Protein AF-A0A1Y5DQT3-F1 (afdb_monomer_lite)

Radius of gyration: 15.4 Å; chains: 1; bounding box: 34×28×40 Å

Sequence (67 aa):
SVDYVVVFDEETPYDLIKKVQPDILVKGGDYEGKVVVGSDIAKEVKLVEFVDGKSTTKTIGKIQGIC

Structure (mmCIF, N/CA/C/O backbone):
data_AF-A0A1Y5DQT3-F1
#
_entry.id   AF-A0A1Y5DQT3-F1
#
loop_
_atom_site.group_PDB
_atom_site.id
_atom_site.type_symbol
_atom_site.label_atom_id
_atom_site.label_alt_id
_atom_site.label_comp_id
_atom_site.label_asym_id
_atom_site.label_entity_id
_atom_site.label_seq_id
_atom_site.pdbx_PDB_ins_code
_atom_site.Cartn_x
_atom_site.Cartn_y
_atom_site.Cartn_z
_atom_site.occupancy
_atom_site.B_iso_or_equiv
_atom_site.auth_seq_id
_atom_site.auth_comp_id
_atom_site.auth_asym_id
_atom_site.auth_atom_id
_atom_site.pdbx_PDB_model_num
ATOM 1 N N . SER A 1 1 ? 2.990 -17.884 -3.721 1.00 88.25 1 SER A N 1
ATOM 2 C CA . SER A 1 1 ? 1.614 -18.043 -4.236 1.00 88.25 1 SER A CA 1
ATOM 3 C C . SER A 1 1 ? 0.803 -16.827 -3.819 1.00 88.25 1 SER A C 1
ATOM 5 O O . SER A 1 1 ? 1.258 -16.098 -2.947 1.00 88.25 1 SER A O 1
ATOM 7 N N . VAL A 1 2 ? -0.334 -16.575 -4.469 1.00 95.88 2 VAL A N 1
ATOM 8 C CA . VAL A 1 2 ? -1.309 -15.541 -4.080 1.00 95.88 2 VAL A CA 1
ATOM 9 C C . VAL A 1 2 ? -2.629 -16.255 -3.814 1.00 95.88 2 VAL A C 1
ATOM 11 O O . VAL A 1 2 ? -3.054 -17.033 -4.665 1.00 95.88 2 VAL A O 1
ATOM 14 N N . ASP A 1 3 ? -3.241 -16.014 -2.655 1.00 97.62 3 ASP A N 1
ATOM 15 C CA . ASP A 1 3 ? -4.470 -16.706 -2.239 1.00 97.62 3 ASP A CA 1
ATOM 16 C C . ASP A 1 3 ? -5.736 -16.051 -2.810 1.00 97.62 3 ASP A C 1
ATOM 18 O O . ASP A 1 3 ? -6.669 -16.745 -3.205 1.00 97.62 3 ASP A O 1
ATOM 22 N N . TYR A 1 4 ? -5.753 -14.715 -2.900 1.00 96.94 4 TYR A N 1
ATOM 23 C CA . TYR A 1 4 ? -6.899 -13.943 -3.384 1.00 96.94 4 TYR A CA 1
ATOM 24 C C . TYR A 1 4 ? -6.463 -12.770 -4.260 1.00 96.94 4 TYR A C 1
ATOM 26 O O . TYR A 1 4 ? -5.464 -12.103 -3.988 1.00 96.94 4 TYR A O 1
ATOM 34 N N . VAL A 1 5 ? -7.261 -12.492 -5.291 1.00 96.38 5 VAL A N 1
ATOM 35 C CA . VAL A 1 5 ? -7.149 -11.302 -6.140 1.00 96.38 5 VAL A CA 1
ATOM 36 C C . VAL A 1 5 ? -8.537 -10.684 -6.248 1.00 96.38 5 VAL A C 1
ATOM 38 O O . VAL A 1 5 ? -9.500 -11.384 -6.554 1.00 96.38 5 VAL A O 1
ATOM 41 N N . VAL A 1 6 ? -8.638 -9.383 -5.983 1.00 96.31 6 VAL A N 1
ATOM 42 C CA . VAL A 1 6 ? -9.902 -8.640 -6.017 1.00 96.31 6 VAL A CA 1
ATOM 43 C C . VAL A 1 6 ? -9.735 -7.444 -6.945 1.00 96.31 6 VAL A C 1
ATOM 45 O O . VAL A 1 6 ? -8.786 -6.676 -6.796 1.00 96.31 6 VAL A O 1
ATOM 48 N N . VAL A 1 7 ? -10.648 -7.307 -7.904 1.00 96.81 7 VAL A N 1
ATOM 49 C CA . VAL A 1 7 ? -10.735 -6.140 -8.791 1.00 96.81 7 VAL A CA 1
ATOM 50 C C . VAL A 1 7 ? -11.599 -5.075 -8.115 1.00 96.81 7 VAL A C 1
ATOM 52 O O . VAL A 1 7 ? -12.572 -5.409 -7.441 1.00 96.81 7 VAL A O 1
ATOM 55 N N . PHE A 1 8 ? -11.229 -3.810 -8.283 1.00 96.19 8 PHE A N 1
ATOM 56 C CA . PHE 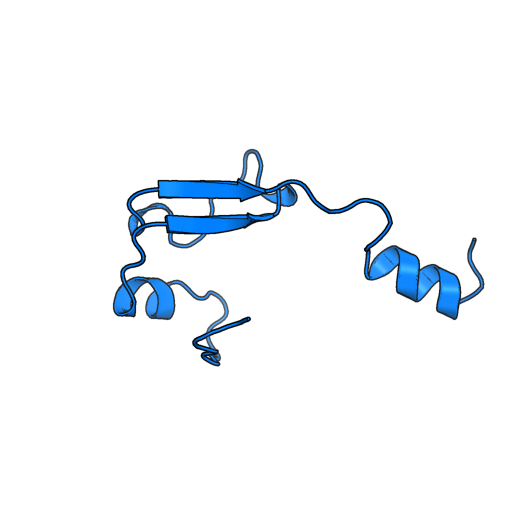A 1 8 ? -11.975 -2.646 -7.816 1.00 96.19 8 PHE A CA 1
ATOM 57 C C . PHE A 1 8 ? -11.870 -1.545 -8.881 1.00 96.19 8 PHE A C 1
ATOM 59 O O . PHE A 1 8 ? -10.860 -1.483 -9.585 1.00 96.19 8 PHE A O 1
ATOM 66 N N . ASP A 1 9 ? -12.911 -0.726 -9.011 1.00 97.38 9 ASP A N 1
ATOM 67 C CA . ASP A 1 9 ? -13.032 0.282 -10.079 1.00 97.38 9 ASP A CA 1
ATOM 68 C C . ASP A 1 9 ? -12.841 1.712 -9.552 1.00 97.38 9 ASP A C 1
ATOM 70 O O . ASP A 1 9 ? -12.728 2.664 -10.322 1.00 97.38 9 ASP A O 1
ATOM 74 N N . GLU A 1 10 ? -12.822 1.883 -8.231 1.00 97.19 10 GLU A N 1
ATOM 75 C CA . GLU A 1 10 ? -12.625 3.171 -7.586 1.00 97.19 10 GLU A CA 1
ATOM 76 C C . GLU A 1 10 ? -11.186 3.684 -7.767 1.00 97.19 10 GLU A C 1
ATOM 78 O O . GLU A 1 10 ? -10.220 2.920 -7.753 1.00 97.19 10 GLU A O 1
ATOM 83 N N . GLU A 1 11 ? -11.025 5.010 -7.830 1.00 96.12 11 GLU A N 1
ATOM 84 C CA . GLU A 1 11 ? -9.719 5.688 -7.962 1.00 96.12 11 GLU A CA 1
ATOM 85 C C . GLU A 1 11 ? -8.704 5.279 -6.883 1.00 96.12 11 GLU A C 1
ATOM 87 O O . GLU A 1 11 ? -7.489 5.317 -7.087 1.00 96.12 11 GLU A O 1
ATOM 92 N N . THR A 1 12 ? -9.192 4.893 -5.701 1.00 95.50 12 THR A N 1
ATOM 93 C CA . THR A 1 12 ? -8.350 4.386 -4.621 1.00 95.50 12 THR A CA 1
ATOM 94 C C . THR A 1 12 ? -8.976 3.143 -3.995 1.00 95.50 12 THR A C 1
ATOM 96 O O . THR A 1 12 ? -10.198 3.069 -3.875 1.00 95.50 12 THR A O 1
ATOM 99 N N . PRO A 1 13 ? -8.169 2.199 -3.481 1.00 96.56 13 PRO A N 1
ATOM 100 C CA . PRO A 1 13 ? -8.686 0.990 -2.847 1.00 96.56 13 PRO A CA 1
ATOM 101 C C . PRO A 1 13 ? -9.240 1.234 -1.432 1.00 96.56 13 PRO A C 1
ATOM 103 O O . PRO A 1 13 ? -9.385 0.274 -0.681 1.00 96.56 13 PRO A O 1
ATOM 106 N N . TYR A 1 14 ? -9.504 2.479 -1.012 1.00 97.31 14 TYR A N 1
ATOM 107 C CA . TYR A 1 14 ? -9.877 2.800 0.372 1.00 97.31 14 TYR A CA 1
ATOM 108 C C . TYR A 1 14 ? -11.110 2.016 0.839 1.00 97.31 14 TYR A C 1
ATOM 110 O O . TYR A 1 14 ? -11.073 1.365 1.883 1.00 97.31 14 TYR A O 1
ATOM 118 N N . ASP A 1 15 ? -12.173 1.998 0.032 1.00 97.44 15 ASP A N 1
ATOM 119 C CA . ASP A 1 15 ? -13.406 1.280 0.367 1.00 97.44 15 ASP A CA 1
ATOM 120 C C . ASP A 1 15 ? -13.216 -0.240 0.376 1.00 97.44 15 ASP A C 1
ATOM 122 O O . ASP A 1 15 ? -13.827 -0.941 1.188 1.00 97.44 15 ASP A O 1
ATOM 126 N N . LEU A 1 16 ? -12.328 -0.764 -0.475 1.00 97.62 16 LEU A N 1
ATOM 127 C CA . LEU A 1 16 ? -11.940 -2.172 -0.446 1.00 97.62 16 LEU A CA 1
ATOM 128 C C . LEU A 1 16 ? -11.158 -2.500 0.833 1.00 97.62 16 LEU A C 1
ATOM 130 O O . LEU A 1 16 ? -11.499 -3.455 1.528 1.00 97.62 16 LEU A O 1
ATOM 134 N N . ILE A 1 17 ? -10.159 -1.690 1.187 1.00 97.62 17 ILE A N 1
ATOM 135 C CA . ILE A 1 17 ? -9.371 -1.843 2.418 1.00 97.62 17 ILE A CA 1
ATOM 136 C C . ILE A 1 17 ? -10.291 -1.773 3.640 1.00 97.62 17 ILE A C 1
ATOM 138 O O . ILE A 1 17 ? -10.162 -2.586 4.552 1.00 97.62 17 ILE A O 1
ATOM 142 N N . LYS A 1 18 ? -11.284 -0.877 3.631 1.00 97.56 18 LYS A N 1
ATOM 143 C CA . LYS A 1 18 ? -12.287 -0.756 4.693 1.00 97.56 18 LYS A CA 1
ATOM 144 C C . LYS A 1 18 ? -13.174 -1.993 4.827 1.00 97.56 18 LYS A C 1
ATOM 146 O O . LYS A 1 18 ? -13.579 -2.313 5.940 1.00 97.56 18 LYS A O 1
ATOM 151 N N . LYS A 1 19 ? -13.482 -2.691 3.734 1.00 97.25 19 LYS A N 1
ATOM 152 C CA . LYS A 1 19 ? -14.241 -3.954 3.773 1.00 97.25 19 LYS A CA 1
ATOM 153 C C . LYS A 1 19 ? -13.378 -5.126 4.242 1.00 97.25 19 LYS A C 1
ATOM 155 O O . LYS A 1 19 ? -13.865 -5.973 4.979 1.00 97.25 19 LYS A O 1
ATOM 160 N N . VAL A 1 20 ? -12.116 -5.168 3.814 1.00 96.94 20 VAL A N 1
ATOM 161 C CA . VAL A 1 20 ? -11.182 -6.263 4.122 1.00 96.94 20 VAL A CA 1
ATOM 162 C C . VAL A 1 20 ? -10.609 -6.159 5.539 1.00 96.94 20 VAL A C 1
ATOM 164 O O . VAL A 1 20 ? -10.365 -7.192 6.150 1.00 9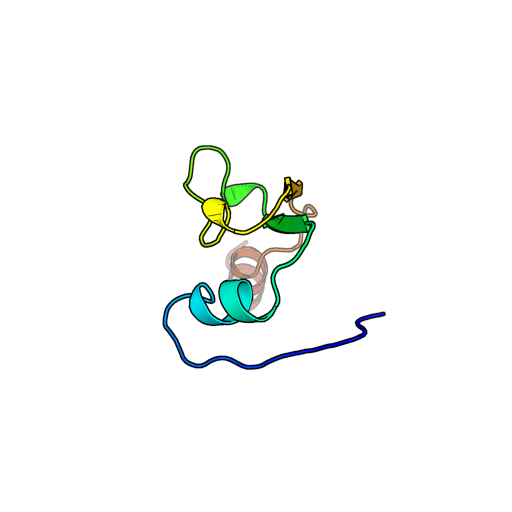6.94 20 VAL A O 1
ATOM 167 N N . GLN A 1 21 ? -10.422 -4.944 6.069 1.00 97.31 21 GLN A N 1
ATOM 168 C CA . GLN A 1 21 ? -9.816 -4.678 7.385 1.00 97.31 21 GLN A CA 1
ATOM 169 C C . GLN A 1 21 ? -8.489 -5.440 7.593 1.00 97.31 21 GLN A C 1
ATOM 171 O O . GLN A 1 21 ? -8.381 -6.254 8.512 1.00 97.31 21 GLN A O 1
ATOM 176 N N . PRO A 1 22 ? -7.475 -5.235 6.729 1.00 97.44 22 PRO A N 1
ATOM 177 C CA . PRO A 1 22 ? -6.232 -5.990 6.822 1.00 97.44 22 PRO A CA 1
ATOM 178 C C . PRO A 1 22 ? -5.451 -5.631 8.093 1.00 97.44 22 PRO A C 1
ATOM 180 O O . PRO A 1 22 ? -5.323 -4.460 8.447 1.00 97.44 22 PRO A O 1
ATOM 183 N N . ASP A 1 23 ? -4.842 -6.629 8.735 1.00 98.12 23 ASP A N 1
ATOM 184 C CA . ASP A 1 23 ? -3.909 -6.379 9.839 1.00 98.12 23 ASP A CA 1
ATOM 185 C C . ASP A 1 23 ? -2.653 -5.636 9.356 1.00 98.12 23 ASP A C 1
ATOM 187 O O . ASP A 1 23 ? -2.180 -4.719 10.024 1.00 98.12 23 ASP A O 1
ATOM 191 N N . ILE A 1 24 ? -2.138 -6.005 8.177 1.00 97.25 24 ILE A N 1
ATOM 192 C CA . ILE A 1 24 ? -0.926 -5.430 7.584 1.00 97.25 24 ILE A CA 1
ATOM 193 C C . ILE A 1 24 ? -1.231 -4.929 6.170 1.00 97.25 24 ILE A C 1
ATOM 195 O O . ILE A 1 24 ? -1.677 -5.696 5.315 1.00 97.25 24 ILE A O 1
ATOM 199 N N . LEU A 1 25 ? -0.925 -3.658 5.903 1.00 96.62 25 LEU A N 1
ATOM 200 C CA . LEU A 1 25 ? -0.987 -3.044 4.578 1.00 96.62 25 LEU A CA 1
ATOM 201 C C . LEU A 1 25 ? 0.428 -2.813 4.033 1.00 96.62 25 LEU A C 1
ATOM 203 O O . LEU A 1 25 ? 1.225 -2.098 4.634 1.00 96.62 25 LEU A O 1
ATOM 207 N N . VAL A 1 26 ? 0.744 -3.404 2.879 1.00 94.69 26 VAL A N 1
ATOM 208 C CA . VAL A 1 26 ? 2.085 -3.330 2.276 1.00 94.69 26 VAL A CA 1
ATOM 209 C C . VAL A 1 26 ? 2.078 -2.440 1.031 1.00 94.69 26 VAL A C 1
ATOM 211 O O . VAL A 1 26 ? 1.219 -2.595 0.159 1.00 94.69 26 VAL A O 1
ATOM 214 N N . LYS A 1 27 ? 3.046 -1.521 0.927 1.00 92.19 27 LYS A N 1
ATOM 215 C CA . LYS A 1 27 ? 3.296 -0.669 -0.252 1.00 92.19 27 LYS A CA 1
ATOM 216 C C . LYS A 1 27 ? 4.787 -0.593 -0.577 1.00 92.19 27 LYS A C 1
ATOM 218 O O . LYS A 1 27 ? 5.622 -0.932 0.254 1.00 92.19 27 LYS A O 1
ATOM 223 N N . GLY A 1 28 ? 5.115 -0.179 -1.800 1.00 87.75 28 GLY A N 1
ATOM 224 C CA . GLY A 1 28 ? 6.503 0.056 -2.202 1.00 87.75 28 GLY A CA 1
ATOM 225 C C . GLY A 1 28 ? 7.141 1.221 -1.436 1.00 87.75 28 GLY A C 1
ATOM 226 O O . GLY A 1 28 ? 6.449 2.100 -0.920 1.00 87.75 28 GLY A O 1
ATOM 227 N N . GLY A 1 29 ? 8.473 1.226 -1.358 1.00 79.44 29 GLY A N 1
ATOM 228 C CA . GLY A 1 29 ? 9.269 2.254 -0.675 1.00 79.44 29 GLY A CA 1
ATOM 229 C C . GLY A 1 29 ? 9.172 3.654 -1.294 1.00 79.44 29 GLY A C 1
ATOM 230 O O . GLY A 1 29 ? 9.575 4.634 -0.685 1.00 79.44 29 GLY A O 1
ATOM 231 N N . ASP A 1 30 ? 8.556 3.788 -2.467 1.00 78.38 30 ASP A N 1
ATOM 232 C CA . ASP A 1 30 ? 8.249 5.053 -3.146 1.00 78.38 30 ASP A CA 1
ATOM 233 C C . ASP A 1 30 ? 7.185 5.898 -2.421 1.00 78.38 30 ASP A C 1
ATOM 235 O O . ASP A 1 30 ? 6.920 7.047 -2.806 1.00 78.38 30 ASP A O 1
ATOM 239 N N . TYR A 1 31 ? 6.585 5.333 -1.370 1.00 79.31 31 TYR A N 1
ATOM 240 C CA . TYR A 1 31 ? 5.661 5.994 -0.455 1.00 79.31 31 TYR A CA 1
ATOM 241 C C . TYR A 1 31 ? 6.329 6.547 0.811 1.00 79.31 31 TYR A C 1
ATOM 243 O O . TYR A 1 31 ? 5.625 7.089 1.662 1.00 79.31 31 TYR A O 1
ATOM 251 N N . GLU A 1 32 ? 7.655 6.465 0.955 1.00 77.38 32 GLU A N 1
ATOM 252 C CA . GLU A 1 32 ? 8.339 7.097 2.086 1.00 77.38 32 GLU A CA 1
ATOM 253 C C . GLU A 1 32 ? 8.049 8.613 2.120 1.00 77.38 32 GLU A C 1
ATOM 255 O O . GLU A 1 32 ? 8.155 9.317 1.113 1.00 77.38 32 GLU A O 1
ATOM 260 N N . GLY A 1 33 ? 7.580 9.109 3.271 1.00 77.25 33 GLY A N 1
ATOM 261 C CA . GLY A 1 33 ? 7.140 10.500 3.448 1.00 77.25 33 GLY A CA 1
ATOM 262 C C . GLY A 1 33 ? 5.775 10.856 2.834 1.00 77.25 33 GLY A C 1
ATOM 263 O O . GLY A 1 33 ? 5.361 12.012 2.922 1.00 77.25 33 GLY A O 1
ATOM 264 N N . LYS A 1 34 ? 5.053 9.898 2.235 1.00 86.19 34 LYS A N 1
ATOM 265 C CA . LYS A 1 34 ? 3.699 10.089 1.687 1.00 86.19 34 LYS A CA 1
ATOM 266 C C . LYS A 1 34 ? 2.650 9.397 2.552 1.00 86.19 34 LYS A C 1
ATOM 268 O O . LYS A 1 34 ? 2.911 8.385 3.197 1.00 86.19 34 LYS A O 1
ATOM 273 N N . VAL A 1 35 ? 1.425 9.916 2.515 1.00 87.00 35 VAL A N 1
ATOM 274 C CA . VAL A 1 35 ? 0.278 9.256 3.150 1.00 87.00 35 VAL A CA 1
ATOM 275 C C . VAL A 1 35 ? -0.128 8.044 2.311 1.00 87.00 35 VAL A C 1
ATOM 277 O O . VAL A 1 35 ? -0.398 8.167 1.115 1.00 87.00 35 VAL A O 1
ATOM 280 N N . VAL A 1 36 ? -0.175 6.869 2.940 1.00 93.50 36 VAL A N 1
ATOM 281 C CA . VAL A 1 36 ? -0.642 5.630 2.311 1.00 93.50 36 VAL A CA 1
ATOM 282 C C . VAL A 1 36 ? -2.153 5.523 2.486 1.00 93.50 36 VAL A C 1
ATOM 284 O O . VAL A 1 36 ? -2.656 5.510 3.604 1.00 93.50 36 VAL A O 1
ATOM 287 N N . VAL A 1 37 ? -2.890 5.414 1.382 1.00 95.31 37 VAL A N 1
ATOM 288 C CA . VAL A 1 37 ? -4.347 5.221 1.423 1.00 95.31 37 VAL A CA 1
ATOM 289 C C . VAL A 1 37 ? -4.691 3.965 2.228 1.00 95.31 37 VAL A C 1
ATOM 291 O O . VAL A 1 37 ? -4.226 2.876 1.889 1.00 95.31 37 VAL A O 1
ATOM 294 N N . GLY A 1 38 ? -5.524 4.120 3.261 1.00 95.62 38 GLY A N 1
ATOM 295 C CA . GLY A 1 38 ? -5.948 3.037 4.151 1.00 95.62 38 GLY A CA 1
ATOM 296 C C . GLY A 1 38 ? -5.011 2.775 5.335 1.00 95.62 38 GLY A C 1
ATOM 297 O O . GLY A 1 38 ? -5.230 1.814 6.072 1.00 95.62 38 GLY A O 1
ATOM 298 N N . SER A 1 39 ? -3.984 3.609 5.550 1.00 95.19 39 SER A N 1
ATOM 299 C CA . SER A 1 39 ? -3.110 3.519 6.730 1.00 95.19 39 SER A CA 1
ATOM 300 C C . SER A 1 39 ? -3.839 3.766 8.052 1.00 95.19 39 SER A C 1
ATOM 302 O O . SER A 1 39 ? -3.380 3.326 9.094 1.00 95.19 39 SER A O 1
ATOM 304 N N . ASP A 1 40 ? -4.954 4.491 8.011 1.00 96.19 40 ASP A N 1
ATOM 305 C CA . ASP A 1 40 ? -5.861 4.748 9.133 1.00 96.19 40 ASP A CA 1
ATOM 306 C C . ASP A 1 40 ? -6.732 3.535 9.497 1.00 96.19 40 ASP A C 1
ATOM 308 O O . ASP A 1 40 ? -7.313 3.498 10.580 1.00 96.19 40 ASP A O 1
ATOM 312 N N . ILE A 1 41 ? -6.829 2.550 8.599 1.00 97.19 41 ILE A N 1
ATOM 313 C CA . ILE A 1 41 ? -7.644 1.343 8.773 1.00 97.19 41 ILE A CA 1
ATOM 314 C C . ILE A 1 41 ? -6.781 0.161 9.225 1.00 97.19 41 ILE A C 1
ATOM 316 O O . ILE A 1 41 ? -7.186 -0.607 10.096 1.00 97.19 41 ILE A O 1
ATOM 320 N N . ALA A 1 42 ? -5.608 -0.012 8.611 1.00 96.56 42 ALA A N 1
ATOM 321 C CA . ALA A 1 42 ? -4.720 -1.125 8.920 1.00 96.56 42 ALA A CA 1
ATOM 322 C C . ALA A 1 42 ? -4.040 -0.949 10.286 1.00 96.56 42 ALA A C 1
ATOM 324 O O . ALA A 1 42 ? -3.728 0.165 10.701 1.00 96.56 42 ALA A O 1
ATOM 325 N N . LYS A 1 43 ? -3.748 -2.060 10.973 1.00 95.88 43 LYS A N 1
ATOM 326 C CA . LYS A 1 43 ? -3.012 -2.016 12.251 1.00 95.88 43 LYS A CA 1
ATOM 327 C C . LYS A 1 43 ? -1.537 -1.674 12.048 1.00 95.88 43 LYS A C 1
ATOM 329 O O . LYS A 1 43 ? -0.932 -1.035 12.904 1.00 95.88 43 LYS A O 1
ATOM 334 N N . GLU A 1 44 ? -0.964 -2.110 10.928 1.00 96.12 44 GLU A N 1
ATOM 335 C CA . GLU A 1 44 ? 0.430 -1.871 10.567 1.00 96.12 44 GLU A CA 1
ATOM 336 C C . GLU A 1 44 ? 0.567 -1.559 9.070 1.00 96.12 44 GLU A C 1
ATOM 338 O O . GLU A 1 44 ? -0.033 -2.223 8.221 1.00 96.12 44 GLU A O 1
ATOM 343 N N . VAL A 1 45 ? 1.405 -0.575 8.735 1.00 95.31 45 VAL A N 1
ATOM 344 C CA . VAL A 1 45 ? 1.810 -0.286 7.353 1.00 95.31 45 VAL A CA 1
ATOM 345 C C . VAL A 1 45 ? 3.279 -0.646 7.179 1.00 95.31 45 VAL A C 1
ATOM 347 O O . VAL A 1 45 ? 4.127 -0.159 7.923 1.00 95.31 45 VAL A O 1
ATOM 350 N N . LYS A 1 46 ? 3.589 -1.468 6.172 1.00 94.44 46 LYS A N 1
ATOM 351 C CA . LYS A 1 46 ? 4.966 -1.821 5.807 1.00 94.44 46 LYS A CA 1
ATOM 352 C C . LYS A 1 46 ? 5.320 -1.259 4.441 1.00 94.44 46 LYS A C 1
ATOM 354 O O . LYS A 1 46 ? 4.654 -1.556 3.448 1.00 94.44 46 LYS A O 1
ATOM 359 N N . LEU A 1 47 ? 6.400 -0.488 4.397 1.00 92.50 47 LEU A N 1
ATOM 360 C CA . LEU A 1 47 ? 7.037 -0.08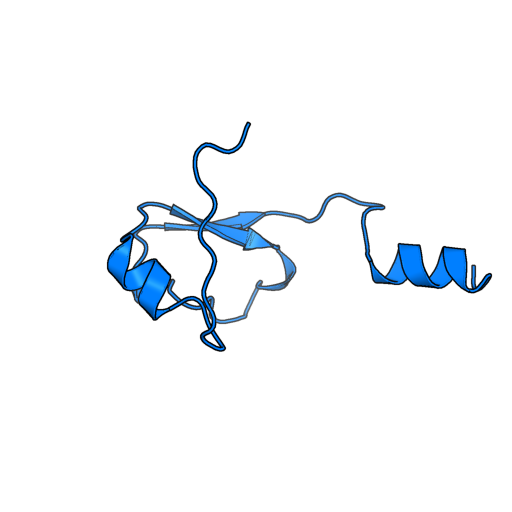4 3.151 1.00 92.50 47 LEU A CA 1
ATOM 361 C C . LEU A 1 47 ? 8.140 -1.089 2.818 1.00 92.50 47 LEU A C 1
ATOM 363 O O . LEU A 1 47 ? 8.964 -1.405 3.674 1.00 92.50 47 LEU A O 1
ATOM 367 N N . VAL A 1 48 ? 8.127 -1.624 1.599 1.00 91.06 48 VAL A N 1
ATOM 368 C CA . VAL A 1 48 ? 9.135 -2.581 1.122 1.00 91.06 48 VAL A CA 1
ATOM 369 C C . VAL A 1 48 ? 9.980 -1.968 0.017 1.00 91.06 48 VAL A C 1
ATOM 371 O O . VAL A 1 48 ? 9.460 -1.306 -0.881 1.00 91.06 48 VAL A O 1
ATOM 374 N N . GLU A 1 49 ? 11.288 -2.194 0.073 1.00 84.69 49 GLU A N 1
ATOM 375 C CA . GLU A 1 49 ? 12.212 -1.723 -0.955 1.00 84.69 49 GLU A CA 1
ATOM 376 C C . GLU A 1 49 ? 11.893 -2.350 -2.317 1.00 84.69 49 GLU A C 1
ATOM 378 O O . GLU A 1 49 ? 11.477 -3.509 -2.427 1.00 84.69 49 GLU A O 1
ATOM 383 N N . PHE A 1 50 ? 12.094 -1.571 -3.378 1.00 77.56 50 PHE A N 1
ATOM 384 C CA . PHE A 1 50 ? 11.975 -2.097 -4.730 1.00 77.56 50 PHE A CA 1
ATOM 385 C C . PHE A 1 50 ? 13.136 -3.031 -5.046 1.00 77.56 50 PHE A C 1
ATOM 387 O O . PHE A 1 50 ? 14.280 -2.787 -4.675 1.00 77.56 50 PHE A O 1
ATOM 394 N N . VAL A 1 51 ? 12.844 -4.077 -5.816 1.00 76.81 51 VAL A N 1
ATOM 395 C CA . VAL A 1 51 ? 13.885 -4.950 -6.350 1.00 76.81 51 VAL A CA 1
ATOM 396 C C . VAL A 1 51 ? 14.601 -4.238 -7.491 1.00 76.81 51 VAL A C 1
ATOM 398 O O . VAL A 1 51 ? 13.993 -3.882 -8.510 1.00 76.81 51 VAL A O 1
ATOM 401 N N . ASP A 1 52 ? 15.911 -4.083 -7.343 1.00 70.06 52 ASP A N 1
ATOM 402 C CA . ASP A 1 52 ? 16.747 -3.452 -8.350 1.00 70.06 52 ASP A CA 1
ATOM 403 C C . ASP A 1 52 ? 16.634 -4.127 -9.725 1.00 70.06 52 ASP A C 1
ATOM 405 O O . ASP A 1 52 ? 16.543 -5.347 -9.883 1.00 70.06 52 ASP A O 1
ATOM 409 N N . GLY A 1 53 ? 16.615 -3.295 -10.767 1.00 70.50 53 GLY A N 1
ATOM 410 C CA . GLY A 1 53 ? 16.531 -3.745 -12.159 1.00 70.50 53 GLY A CA 1
ATOM 411 C C . GLY A 1 53 ? 15.126 -4.114 -12.653 1.00 70.50 53 GLY A C 1
ATOM 412 O O . GLY A 1 53 ? 14.975 -4.414 -13.840 1.00 70.50 53 GLY A O 1
ATOM 413 N N . LYS A 1 54 ? 14.088 -4.041 -11.807 1.00 74.56 54 LYS A N 1
ATOM 414 C CA . LYS A 1 54 ? 12.684 -4.276 -12.186 1.00 74.56 54 LYS A CA 1
ATOM 415 C C . LYS A 1 54 ? 11.909 -2.957 -12.210 1.00 74.56 54 LYS A C 1
ATOM 417 O O . LYS A 1 54 ? 11.382 -2.505 -11.207 1.00 74.56 54 LYS A O 1
ATOM 422 N N . SER A 1 55 ? 11.860 -2.319 -13.377 1.00 81.75 55 SER A N 1
ATOM 423 C CA . SER A 1 55 ? 11.141 -1.056 -13.578 1.00 81.75 55 SER A CA 1
ATOM 424 C C . SER A 1 55 ? 10.437 -1.056 -14.929 1.00 81.75 55 SER A C 1
ATOM 426 O O . SER A 1 55 ? 11.041 -1.396 -15.952 1.00 81.75 55 SER A O 1
ATOM 428 N N . THR A 1 56 ? 9.171 -0.640 -14.943 1.00 86.00 56 THR A N 1
ATOM 429 C CA . THR A 1 56 ? 8.395 -0.456 -16.176 1.00 86.00 56 THR A CA 1
ATOM 430 C C . THR A 1 56 ? 9.061 0.577 -17.078 1.00 86.00 56 THR A C 1
ATOM 432 O O . THR A 1 56 ? 9.243 0.316 -18.261 1.00 86.00 56 THR A O 1
ATOM 435 N N . THR A 1 57 ? 9.548 1.688 -16.517 1.00 86.56 57 THR A N 1
ATOM 436 C CA . THR A 1 57 ? 10.287 2.718 -17.263 1.00 86.56 57 TH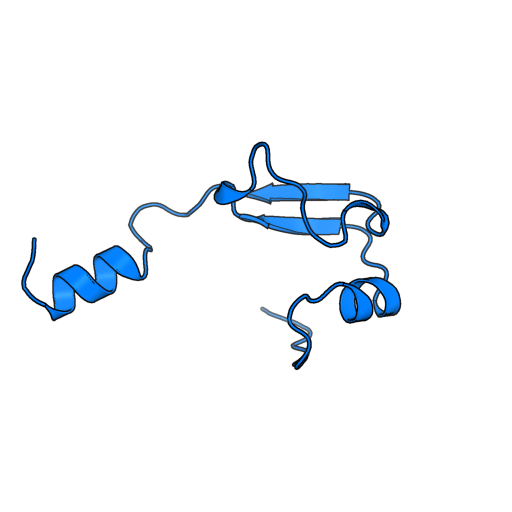R A CA 1
ATOM 437 C C . THR A 1 57 ? 11.543 2.151 -17.920 1.00 86.56 57 THR A C 1
ATOM 439 O O . THR A 1 57 ? 11.745 2.344 -19.115 1.00 86.56 57 THR A O 1
ATOM 442 N N . LYS A 1 58 ? 12.355 1.372 -17.186 1.00 85.88 58 LYS A N 1
ATOM 443 C CA . LYS A 1 58 ? 13.535 0.697 -17.767 1.00 85.88 58 LYS A CA 1
ATOM 444 C C . LYS A 1 58 ? 13.142 -0.307 -18.853 1.00 85.88 58 LYS A C 1
ATOM 446 O O . LYS A 1 58 ? 13.879 -0.488 -19.816 1.00 85.88 58 LYS A O 1
ATOM 451 N N . THR A 1 59 ? 11.995 -0.965 -18.704 1.00 89.25 59 THR A N 1
ATOM 452 C CA . THR A 1 59 ? 11.473 -1.901 -19.710 1.00 89.25 59 THR A CA 1
ATOM 453 C C . THR A 1 59 ? 11.065 -1.160 -20.984 1.00 89.25 59 THR A C 1
ATOM 455 O O . THR A 1 59 ? 11.447 -1.580 -22.071 1.00 89.25 59 THR A O 1
ATOM 458 N N . ILE A 1 60 ? 10.380 -0.021 -20.859 1.00 90.88 60 ILE 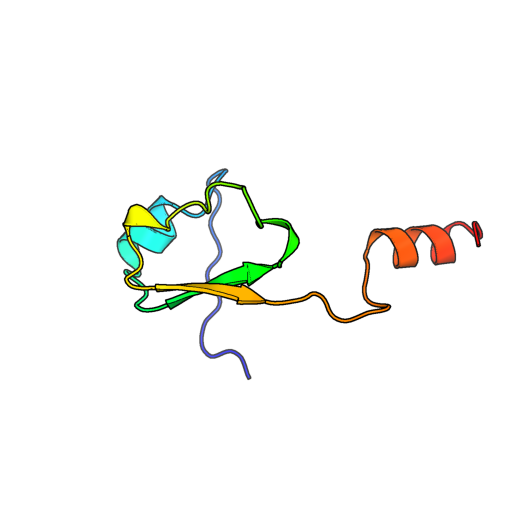A N 1
ATOM 459 C CA . ILE A 1 60 ? 10.010 0.839 -21.990 1.00 90.88 60 ILE A CA 1
ATOM 460 C C . ILE A 1 60 ? 11.258 1.388 -22.694 1.00 90.88 60 ILE A C 1
ATOM 462 O O . ILE A 1 60 ? 11.338 1.287 -23.913 1.00 90.88 60 ILE A O 1
ATOM 466 N N . GLY A 1 61 ? 12.258 1.883 -21.954 1.00 90.44 61 GLY A N 1
ATOM 467 C CA . GLY A 1 61 ? 13.513 2.378 -22.540 1.00 90.44 61 GLY A CA 1
ATOM 468 C C . GLY A 1 61 ? 14.228 1.320 -23.387 1.00 90.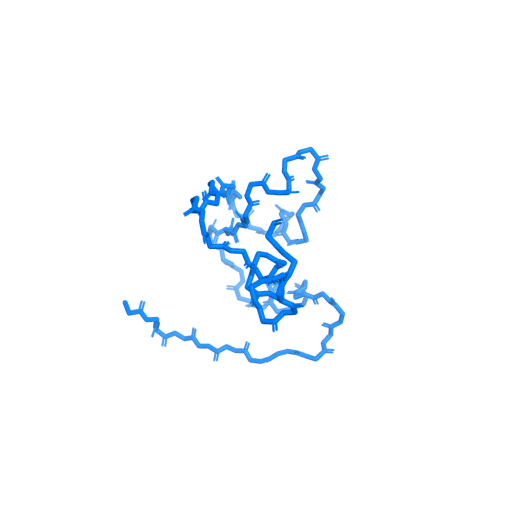44 61 GLY A C 1
ATOM 469 O O . GLY A 1 61 ? 14.609 1.589 -24.525 1.00 90.44 61 GLY A O 1
ATOM 470 N N . LYS A 1 62 ? 14.285 0.072 -22.894 1.00 88.31 62 LYS A N 1
ATOM 471 C CA . LYS A 1 62 ? 14.814 -1.073 -23.657 1.00 88.31 62 LYS A CA 1
ATOM 472 C C . LYS A 1 62 ? 14.030 -1.345 -24.941 1.00 88.31 62 LYS A C 1
ATOM 474 O O . LYS A 1 62 ? 14.640 -1.633 -25.963 1.00 88.31 62 LYS A O 1
ATOM 479 N N . ILE A 1 63 ? 12.699 -1.258 -24.897 1.00 93.75 63 ILE A N 1
ATOM 480 C CA . ILE A 1 63 ? 11.838 -1.443 -26.078 1.00 93.75 63 ILE A CA 1
ATOM 481 C C . ILE A 1 63 ? 12.051 -0.306 -27.092 1.00 93.75 63 ILE A C 1
ATOM 483 O O . ILE A 1 63 ? 12.034 -0.548 -28.294 1.00 93.75 63 ILE A O 1
ATOM 487 N N . GLN A 1 64 ? 12.282 0.920 -26.617 1.00 93.44 64 GLN A N 1
ATOM 488 C CA . GLN A 1 64 ? 12.491 2.111 -27.448 1.00 93.44 64 GLN A CA 1
ATOM 489 C C . GLN A 1 64 ? 13.935 2.277 -27.956 1.00 93.44 64 GLN A C 1
ATOM 491 O O . GLN A 1 64 ? 14.195 3.188 -28.738 1.00 93.44 64 GLN A O 1
ATOM 496 N N . GLY A 1 65 ? 14.876 1.423 -27.533 1.00 83.56 65 GLY A N 1
ATOM 497 C CA . GLY A 1 65 ? 16.292 1.524 -27.909 1.00 83.56 65 GLY A CA 1
ATOM 498 C C . GLY A 1 65 ? 17.042 2.681 -27.238 1.00 83.56 65 GLY A C 1
ATOM 499 O O . GLY A 1 65 ? 18.118 3.058 -27.695 1.00 83.56 65 GLY A O 1
ATOM 500 N N . ILE A 1 66 ? 16.481 3.243 -26.166 1.00 76.62 66 ILE A N 1
ATOM 501 C CA . ILE A 1 66 ? 17.080 4.317 -25.373 1.00 76.62 66 ILE A CA 1
ATOM 502 C C . ILE A 1 66 ? 17.753 3.643 -24.172 1.00 76.62 66 ILE A C 1
ATOM 504 O O . ILE A 1 66 ? 17.089 3.307 -23.187 1.00 76.62 66 ILE A O 1
ATOM 508 N N . CYS A 1 67 ? 19.052 3.371 -24.307 1.00 57.69 67 CYS A N 1
ATOM 509 C CA . CYS A 1 67 ? 19.924 2.896 -23.231 1.00 57.69 67 CYS A CA 1
ATOM 510 C C . CYS A 1 67 ? 20.719 4.063 -22.648 1.00 57.69 67 CYS A C 1
ATOM 512 O O . CYS A 1 67 ? 21.267 4.845 -23.456 1.00 57.69 67 CYS A O 1
#

Secondary structure (DSSP, 8-state):
--S------SSSTHHHHHHH--SEEEEEGGGTTSPPTTTTTSSEEEEEPPPTT--HHHHHHHHHT--

Foldseek 3Di:
DDDDDDDDDDPDCQVVCQVVQEQEAEDEPVCVVHDDRCPVRHVYYDYDYDDPPDDPVVVVCVVVVND

pLDDT: mean 90.27, std 8.68, range [57.69, 98.12]